Protein AF-A0A914FWN4-F1 (afdb_monomer_lite)

Sequence (89 aa):
MQKLWKGEIKADKSDHLYAWGWAKRSKDFQFGGSSPNRTGYYYHTGAAVGASSVLLIRPTDHHHLENGKPYGICVVVLSNKQDAGKGLT

Structure (mmCIF, N/CA/C/O backbone):
data_AF-A0A914FWN4-F1
#
_entry.id   AF-A0A914FWN4-F1
#
loop_
_atom_site.group_PDB
_atom_site.id
_atom_site.type_symbol
_atom_site.label_atom_id
_atom_site.label_alt_id
_atom_site.label_comp_id
_atom_site.label_asym_id
_atom_site.label_entity_id
_atom_site.label_seq_id
_atom_site.pdbx_PDB_ins_code
_atom_site.Cartn_x
_atom_site.Cartn_y
_atom_site.Cartn_z
_atom_site.occupancy
_atom_site.B_iso_or_equiv
_atom_site.auth_seq_id
_atom_site.auth_comp_id
_atom_site.auth_asym_id
_atom_site.auth_atom_id
_atom_site.pdbx_PDB_model_num
ATOM 1 N N . MET A 1 1 ? -2.064 14.458 30.513 1.00 50.66 1 MET A N 1
ATOM 2 C CA . MET A 1 1 ? -1.100 13.641 29.738 1.00 50.66 1 MET A CA 1
ATOM 3 C C . MET A 1 1 ? -0.846 14.313 28.397 1.00 50.66 1 MET A C 1
ATOM 5 O O . MET A 1 1 ? -1.763 14.376 27.590 1.00 50.66 1 MET A O 1
ATOM 9 N N . GLN A 1 2 ? 0.355 14.848 28.165 1.00 55.69 2 GLN A N 1
ATOM 10 C CA . GLN A 1 2 ? 0.771 15.283 26.826 1.00 55.69 2 GLN A CA 1
ATOM 11 C C . GLN A 1 2 ? 1.202 14.048 26.027 1.00 55.69 2 GLN A C 1
ATOM 13 O O . GLN A 1 2 ? 1.963 13.223 26.529 1.00 55.69 2 GLN A O 1
ATOM 18 N N . LYS A 1 3 ? 0.683 13.881 24.806 1.00 60.81 3 LYS A N 1
ATOM 19 C CA . LYS A 1 3 ? 1.124 12.798 23.917 1.00 60.81 3 LYS A CA 1
ATOM 20 C C . LYS A 1 3 ? 2.565 13.076 23.482 1.00 60.81 3 LYS A C 1
ATOM 22 O O . LYS A 1 3 ? 2.805 14.073 22.812 1.00 60.81 3 LYS A O 1
ATOM 27 N N . LEU A 1 4 ? 3.483 12.174 23.839 1.00 72.06 4 LEU A N 1
ATOM 28 C CA . LEU A 1 4 ? 4.909 12.233 23.485 1.00 72.06 4 LEU A CA 1
ATOM 29 C C . LEU A 1 4 ? 5.134 12.218 21.961 1.00 72.06 4 LEU A C 1
ATOM 31 O O . LEU A 1 4 ? 6.079 12.815 21.460 1.00 72.06 4 LEU A O 1
ATOM 35 N N . TRP A 1 5 ? 4.251 11.549 21.214 1.00 70.00 5 TRP A N 1
ATOM 36 C CA . TRP A 1 5 ? 4.326 11.445 19.760 1.00 70.00 5 TRP A CA 1
ATOM 37 C C . TRP A 1 5 ? 2.944 11.168 19.157 1.00 70.00 5 TRP A C 1
ATOM 39 O O . TRP A 1 5 ? 2.139 10.433 19.734 1.00 70.00 5 TRP A O 1
ATOM 49 N N . LYS A 1 6 ? 2.651 11.769 17.994 1.00 73.12 6 LYS A N 1
ATOM 50 C CA . LYS A 1 6 ? 1.361 11.614 17.296 1.00 73.12 6 LYS A CA 1
AT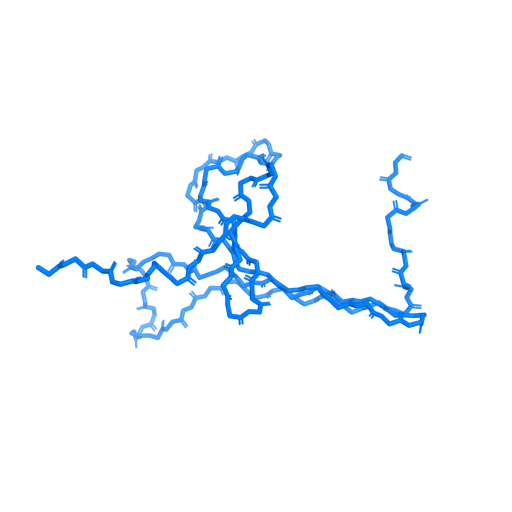OM 51 C C . LYS A 1 6 ? 1.286 10.340 16.444 1.00 73.12 6 LYS A C 1
ATOM 53 O O . LYS A 1 6 ? 0.185 9.898 16.135 1.00 73.12 6 LYS A O 1
ATOM 58 N N . GLY A 1 7 ? 2.425 9.748 16.079 1.00 75.62 7 GLY A N 1
ATOM 59 C CA . GLY A 1 7 ? 2.463 8.529 15.263 1.00 75.62 7 GLY A CA 1
ATOM 60 C C . GLY A 1 7 ? 2.465 8.748 13.748 1.00 75.62 7 GLY A C 1
ATOM 61 O O . GLY A 1 7 ? 2.596 7.780 13.008 1.00 75.62 7 GLY A O 1
ATOM 62 N N . GLU A 1 8 ? 2.325 9.992 13.282 1.00 79.38 8 GLU A N 1
ATOM 63 C CA . GLU A 1 8 ? 2.209 10.359 11.865 1.00 79.38 8 GLU A CA 1
ATOM 64 C C . GLU A 1 8 ? 3.004 11.641 11.565 1.00 79.38 8 GLU A C 1
ATOM 66 O O . GLU A 1 8 ? 3.065 12.550 12.396 1.00 79.38 8 GLU A O 1
ATOM 71 N N . ILE A 1 9 ? 3.614 11.710 10.381 1.00 81.00 9 ILE A N 1
ATOM 72 C CA . ILE A 1 9 ? 4.416 12.845 9.895 1.00 81.00 9 ILE A CA 1
ATOM 73 C C . ILE A 1 9 ? 3.870 13.259 8.524 1.00 81.00 9 ILE A C 1
ATOM 75 O O . ILE A 1 9 ? 3.476 12.399 7.742 1.00 81.00 9 ILE A O 1
ATOM 79 N N . LYS A 1 10 ? 3.815 14.556 8.202 1.00 79.25 10 LYS A N 1
ATOM 80 C CA . LYS A 1 10 ? 3.475 14.987 6.834 1.00 79.25 10 LYS A CA 1
ATOM 81 C C . LYS A 1 10 ? 4.605 14.596 5.880 1.00 79.25 10 LYS A C 1
ATOM 83 O O . LYS A 1 10 ? 5.754 14.942 6.131 1.00 79.25 10 LYS A O 1
ATOM 88 N N . ALA A 1 11 ? 4.269 13.866 4.821 1.00 67.88 11 ALA A N 1
ATOM 89 C CA . ALA A 1 11 ? 5.246 13.313 3.886 1.00 67.88 11 ALA A CA 1
ATOM 90 C C . ALA A 1 11 ? 5.851 14.373 2.945 1.00 67.88 11 ALA A C 1
ATOM 92 O O . ALA A 1 11 ? 6.965 14.174 2.475 1.00 67.88 11 ALA A O 1
ATOM 93 N N . ASP A 1 12 ? 5.133 15.474 2.677 1.00 66.62 12 ASP A N 1
ATOM 94 C CA . ASP A 1 12 ? 5.574 16.609 1.845 1.00 66.62 12 ASP A CA 1
ATOM 95 C C . ASP A 1 12 ? 4.583 17.801 1.986 1.00 66.62 12 ASP A C 1
ATOM 97 O O . ASP A 1 12 ? 3.715 17.787 2.863 1.00 66.62 12 ASP A O 1
ATOM 101 N N . LYS A 1 13 ? 4.654 18.810 1.100 1.00 60.69 13 LYS A N 1
ATOM 102 C CA . LYS A 1 13 ? 3.683 19.914 0.914 1.00 60.69 13 LYS A CA 1
ATOM 103 C C . LYS A 1 13 ? 2.255 19.447 0.603 1.00 60.69 13 LYS A C 1
ATOM 105 O O . LYS A 1 13 ? 1.316 20.225 0.727 1.00 60.69 13 LYS A O 1
ATOM 110 N N . SER A 1 14 ? 2.091 18.200 0.174 1.00 62.56 14 SER A N 1
ATOM 111 C CA . SER A 1 14 ? 0.792 17.552 -0.009 1.00 62.56 14 SER A CA 1
ATOM 112 C C . SER A 1 14 ? 0.164 17.138 1.328 1.00 62.56 14 SER A C 1
ATOM 114 O O . SER A 1 14 ? 0.880 16.772 2.256 1.00 62.56 14 SER A O 1
ATOM 116 N N . ASP A 1 15 ? -1.165 17.046 1.403 1.00 68.12 15 ASP A N 1
ATOM 117 C CA . ASP A 1 15 ? -1.901 16.540 2.581 1.00 68.12 15 ASP A CA 1
ATOM 118 C C . ASP A 1 15 ? -1.772 15.017 2.819 1.00 68.12 15 ASP A C 1
ATOM 120 O O . ASP A 1 15 ? -2.665 14.362 3.365 1.00 68.12 15 ASP A O 1
ATOM 124 N N . HIS A 1 16 ? -0.647 14.429 2.410 1.00 74.94 16 HIS A N 1
ATOM 125 C CA . HIS A 1 16 ? -0.290 13.046 2.683 1.00 74.94 16 HIS A CA 1
ATOM 126 C C . HIS A 1 16 ? 0.387 12.933 4.051 1.00 74.94 16 HIS A C 1
ATOM 128 O O . HIS A 1 16 ? 1.396 13.581 4.336 1.00 74.94 16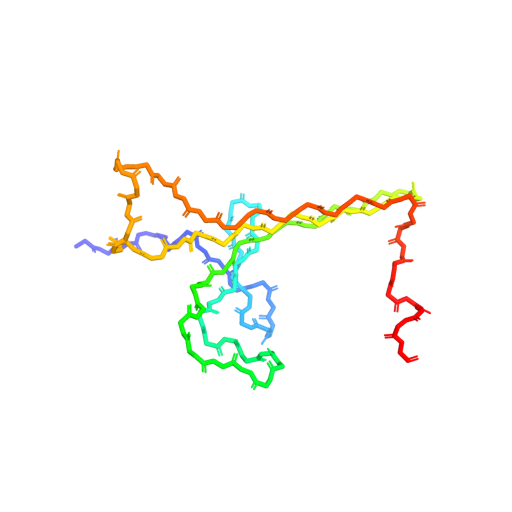 HIS A O 1
ATOM 134 N N . LEU A 1 17 ? -0.173 12.079 4.903 1.00 84.69 17 LEU A N 1
ATOM 135 C CA . LEU A 1 17 ? 0.411 11.696 6.185 1.00 84.69 17 LEU A CA 1
ATOM 136 C C . LEU A 1 17 ? 1.138 10.366 6.011 1.00 84.69 17 LEU A C 1
ATOM 138 O O . LEU A 1 17 ? 0.643 9.489 5.317 1.00 84.69 17 LEU A O 1
ATOM 142 N N . TYR A 1 18 ? 2.288 10.195 6.645 1.00 84.56 18 TYR A N 1
ATOM 143 C CA . TYR A 1 18 ? 3.055 8.960 6.631 1.00 84.56 18 TYR A CA 1
ATOM 144 C C . TYR A 1 18 ? 3.228 8.429 8.047 1.00 84.56 18 TYR A C 1
ATOM 146 O O . TYR A 1 18 ? 3.543 9.179 8.974 1.00 84.56 18 TYR A O 1
ATOM 154 N N . ALA A 1 19 ? 3.008 7.133 8.215 1.00 85.12 19 ALA A N 1
ATOM 155 C CA . ALA A 1 19 ? 3.092 6.450 9.494 1.00 85.12 19 ALA A CA 1
ATOM 156 C C . ALA A 1 19 ? 3.422 4.975 9.259 1.00 85.12 19 ALA A C 1
ATOM 158 O O . ALA A 1 19 ? 2.718 4.302 8.512 1.00 85.12 19 ALA A O 1
ATOM 159 N N . TRP A 1 20 ? 4.464 4.460 9.920 1.00 85.62 20 TRP A N 1
ATOM 160 C CA . TRP A 1 20 ? 4.736 3.015 9.990 1.00 85.62 20 TRP A CA 1
ATOM 161 C C . TRP A 1 20 ? 4.853 2.321 8.617 1.00 85.62 20 TRP A C 1
ATOM 163 O O . TRP A 1 20 ? 4.407 1.190 8.446 1.00 85.62 20 TRP A O 1
ATOM 173 N N . GLY A 1 21 ? 5.417 3.006 7.617 1.00 85.62 21 GLY A N 1
ATOM 174 C CA . GLY A 1 21 ? 5.539 2.469 6.255 1.00 85.62 21 GLY A CA 1
ATOM 175 C C . GLY A 1 21 ? 4.346 2.760 5.334 1.00 85.62 21 GLY A C 1
ATOM 176 O O . GLY A 1 21 ? 4.409 2.475 4.141 1.00 85.62 21 GLY A O 1
ATOM 177 N N . TRP A 1 22 ? 3.271 3.351 5.856 1.00 88.94 22 TRP A N 1
ATOM 178 C CA . TRP A 1 22 ? 2.053 3.651 5.109 1.00 88.94 22 TRP A CA 1
ATOM 179 C C . TRP A 1 22 ? 1.906 5.137 4.850 1.00 88.94 22 TRP A C 1
ATOM 181 O O . TRP A 1 22 ? 2.069 5.954 5.756 1.00 88.94 22 TRP A O 1
ATOM 191 N N . ALA A 1 23 ? 1.488 5.474 3.637 1.00 89.38 23 ALA A N 1
ATOM 192 C CA . ALA A 1 23 ? 0.917 6.772 3.348 1.00 89.38 23 ALA A CA 1
ATOM 193 C C . ALA A 1 23 ? -0.592 6.739 3.630 1.00 89.38 23 ALA A C 1
ATOM 195 O O . ALA A 1 23 ? -1.277 5.748 3.391 1.00 89.38 23 ALA A O 1
ATOM 196 N N . LYS A 1 24 ? -1.125 7.837 4.142 1.00 86.88 24 LYS A N 1
ATOM 197 C CA . LYS A 1 24 ? -2.525 8.039 4.497 1.00 86.88 24 LYS A CA 1
ATOM 198 C C . LYS A 1 24 ? -2.995 9.320 3.841 1.00 86.88 24 LYS A C 1
ATOM 200 O O . LYS A 1 24 ? -2.320 10.350 3.896 1.00 86.88 24 LYS A O 1
ATOM 205 N N . ARG A 1 25 ? -4.190 9.268 3.266 1.00 84.06 25 ARG A N 1
ATOM 206 C CA . ARG A 1 25 ? -4.899 10.447 2.784 1.00 84.06 25 ARG A CA 1
ATOM 207 C C . ARG A 1 25 ? -6.172 10.650 3.585 1.00 84.06 25 ARG A C 1
ATOM 209 O O . ARG A 1 25 ? -6.967 9.725 3.756 1.00 84.06 25 ARG A O 1
ATOM 216 N N . SER A 1 26 ? -6.330 11.864 4.098 1.00 75.38 26 SER A N 1
ATOM 217 C CA . SER A 1 26 ? -7.508 12.266 4.863 1.00 75.38 26 SER A CA 1
ATOM 218 C C . SER A 1 26 ? -8.748 12.385 3.971 1.00 75.38 26 SER A C 1
ATOM 220 O O . SER A 1 26 ? -8.651 12.433 2.745 1.00 75.38 26 SER A O 1
ATOM 222 N N . LYS A 1 27 ? -9.920 12.406 4.614 1.00 68.50 27 LYS A N 1
ATOM 223 C CA . LYS A 1 27 ? -11.251 12.378 3.983 1.00 68.50 27 LYS A CA 1
ATOM 224 C C . LYS A 1 27 ? -11.521 13.567 3.048 1.00 68.50 27 LYS A C 1
ATOM 226 O O . LYS A 1 27 ? -12.354 13.455 2.158 1.00 68.50 27 LYS A O 1
ATOM 231 N N . ASP A 1 28 ? -10.775 14.657 3.203 1.00 63.09 28 ASP A N 1
ATOM 232 C CA . ASP A 1 28 ? -11.040 15.944 2.548 1.00 63.09 28 ASP A CA 1
ATOM 233 C C . ASP A 1 28 ? -10.540 16.030 1.092 1.00 63.09 28 ASP A C 1
ATOM 235 O O . ASP A 1 28 ? -10.556 17.098 0.482 1.00 63.09 28 ASP A O 1
ATOM 239 N N . PHE A 1 29 ? -10.081 14.920 0.502 1.00 59.25 29 PHE A N 1
ATOM 240 C CA . PHE A 1 29 ? -9.553 14.926 -0.860 1.00 59.25 29 PHE A CA 1
ATOM 241 C C . PHE A 1 29 ? -10.654 14.796 -1.927 1.00 59.25 29 PHE A C 1
ATOM 243 O O . PHE A 1 29 ? -11.305 13.755 -2.040 1.00 59.25 29 PHE A O 1
ATOM 250 N N . GLN A 1 30 ? -10.811 15.829 -2.764 1.00 53.94 30 GLN A N 1
ATOM 251 C CA . GLN A 1 30 ? -11.675 15.800 -3.947 1.00 53.94 30 GLN A CA 1
ATOM 252 C C . GLN A 1 30 ? -10.925 15.227 -5.157 1.00 53.94 30 GLN A C 1
ATOM 254 O O . GLN A 1 30 ? -9.906 15.765 -5.585 1.00 53.94 30 GLN A O 1
ATOM 259 N N . PHE A 1 31 ? -11.454 14.156 -5.748 1.00 54.09 31 PHE A N 1
ATOM 260 C CA . PHE A 1 31 ? -11.032 13.680 -7.065 1.00 54.09 31 PHE A CA 1
ATOM 261 C C . PHE A 1 31 ? -12.257 13.194 -7.837 1.00 54.09 31 PHE A C 1
ATOM 263 O O . PHE A 1 31 ? -12.929 12.273 -7.379 1.00 54.09 31 PHE A O 1
ATOM 270 N N . GLY A 1 32 ? -12.536 13.824 -8.983 1.00 53.25 32 GLY A N 1
ATOM 271 C CA . GLY A 1 32 ? -13.566 13.409 -9.940 1.00 53.25 32 GLY A CA 1
ATOM 272 C C . GLY A 1 32 ? -15.007 13.433 -9.412 1.00 53.25 32 GLY A C 1
ATOM 273 O O . GLY A 1 32 ? -15.502 12.424 -8.930 1.00 53.25 32 GLY A O 1
ATOM 274 N N . GLY A 1 33 ? -15.686 14.575 -9.565 1.00 48.19 33 GLY A N 1
ATOM 275 C CA . GLY A 1 33 ? -17.126 14.703 -9.867 1.00 48.19 33 GLY A CA 1
ATOM 276 C C . GLY A 1 33 ? -18.205 14.081 -8.964 1.00 48.19 33 GLY A C 1
ATOM 277 O O . GLY A 1 33 ? -19.382 14.291 -9.242 1.00 48.19 33 GLY A O 1
ATOM 278 N N . SER A 1 34 ? -17.899 13.320 -7.913 1.00 41.31 34 SER A N 1
ATOM 279 C CA . SER A 1 34 ? -18.930 12.711 -7.057 1.00 41.31 34 SER A CA 1
ATOM 280 C C . SER A 1 34 ? -18.464 12.547 -5.608 1.00 41.31 34 SER A C 1
ATOM 282 O O . SER A 1 34 ? -17.505 11.833 -5.317 1.00 41.31 34 SER A O 1
ATOM 284 N N . SER A 1 35 ? -19.175 13.194 -4.684 1.00 48.69 35 SER A N 1
ATOM 285 C CA . SER A 1 35 ? -19.124 12.969 -3.232 1.00 48.69 35 SER A CA 1
ATOM 286 C C . SER A 1 35 ? -20.580 12.893 -2.723 1.00 48.69 35 SER A C 1
ATOM 288 O O . SER A 1 35 ? -21.454 13.440 -3.399 1.00 48.69 35 SER A O 1
ATOM 290 N N . PRO A 1 36 ? -20.893 12.173 -1.624 1.00 49.25 36 PRO A N 1
ATOM 291 C CA . PRO A 1 36 ? -20.229 12.315 -0.325 1.00 49.25 36 PRO A CA 1
ATOM 292 C C . PRO A 1 36 ? -19.888 10.965 0.349 1.00 49.25 36 PRO A C 1
ATOM 294 O O . PRO A 1 36 ? -20.338 9.908 -0.074 1.00 49.25 36 PRO A O 1
ATOM 297 N N . ASN A 1 37 ? -19.099 10.998 1.428 1.00 50.78 37 ASN A N 1
ATOM 298 C CA . ASN A 1 37 ? -18.740 9.860 2.305 1.00 50.78 37 ASN A CA 1
ATOM 299 C C . ASN A 1 37 ? -17.537 9.001 1.877 1.00 50.78 37 ASN A C 1
ATOM 301 O O . ASN A 1 37 ? -17.537 7.777 2.035 1.00 50.78 37 ASN A O 1
ATOM 305 N N . ARG A 1 38 ? -16.455 9.623 1.390 1.00 59.34 38 ARG A N 1
ATOM 306 C CA . ARG A 1 38 ? -15.177 8.908 1.272 1.00 59.34 38 ARG A CA 1
ATOM 307 C C . ARG A 1 38 ? -14.431 8.928 2.602 1.00 59.34 38 ARG A C 1
ATOM 309 O O . ARG A 1 38 ? -13.955 9.957 3.067 1.00 59.34 38 ARG A O 1
ATOM 316 N N . THR A 1 39 ? -14.338 7.751 3.207 1.00 67.12 39 THR A N 1
ATOM 317 C CA . THR A 1 39 ? -13.424 7.471 4.310 1.00 67.12 39 THR A CA 1
ATOM 318 C C . THR A 1 39 ? -11.978 7.622 3.828 1.00 67.12 39 THR A C 1
ATOM 320 O O . THR A 1 39 ? -11.681 7.365 2.658 1.00 67.12 39 THR A O 1
ATOM 323 N N . GLY A 1 40 ? -11.080 8.090 4.701 1.00 79.19 40 GLY A N 1
ATOM 324 C CA . GLY A 1 40 ? -9.667 8.235 4.357 1.00 79.19 40 GLY A CA 1
ATOM 325 C C . GLY A 1 40 ? -9.089 6.880 3.957 1.00 79.19 40 GLY A C 1
ATOM 326 O O . GLY A 1 40 ? -9.573 5.840 4.407 1.00 79.19 40 GLY A O 1
ATOM 327 N N . TYR A 1 41 ? -8.073 6.883 3.102 1.00 85.75 41 TYR A N 1
ATOM 328 C CA . TYR A 1 41 ? -7.446 5.652 2.632 1.00 85.75 41 TYR A CA 1
ATOM 329 C C . TYR A 1 41 ? -5.968 5.614 2.993 1.00 85.75 41 TYR A C 1
ATOM 331 O O . TYR A 1 41 ? -5.307 6.645 3.138 1.00 85.75 41 TYR A O 1
ATOM 339 N N . TYR A 1 42 ? -5.466 4.397 3.121 1.00 89.31 42 TYR A N 1
ATOM 340 C CA . TYR A 1 42 ? -4.072 4.075 3.357 1.00 89.31 42 TYR A CA 1
ATOM 341 C C . TYR A 1 42 ? -3.518 3.436 2.098 1.00 89.31 42 TYR A C 1
ATOM 343 O O . TYR A 1 42 ? -4.226 2.693 1.419 1.00 89.31 42 TYR A O 1
ATOM 351 N N . TYR A 1 43 ? -2.275 3.727 1.759 1.00 91.19 43 TYR A N 1
ATOM 352 C CA . TYR A 1 43 ? -1.635 3.122 0.609 1.00 91.19 43 TYR A CA 1
ATOM 353 C C . TYR A 1 43 ? -0.131 2.979 0.802 1.00 91.19 43 TYR A C 1
ATOM 355 O O . TYR A 1 43 ? 0.491 3.672 1.609 1.00 91.19 43 TYR A O 1
ATOM 363 N N . HIS A 1 44 ? 0.440 2.060 0.038 1.00 92.00 44 HIS A N 1
ATOM 364 C CA . HIS A 1 44 ? 1.873 1.860 -0.075 1.00 92.00 44 HIS A CA 1
ATOM 365 C C . HIS A 1 44 ? 2.213 1.577 -1.538 1.00 92.00 44 HIS A C 1
ATOM 367 O O . HIS A 1 44 ? 1.456 0.904 -2.243 1.00 92.00 44 HIS A O 1
ATOM 373 N N . THR A 1 45 ?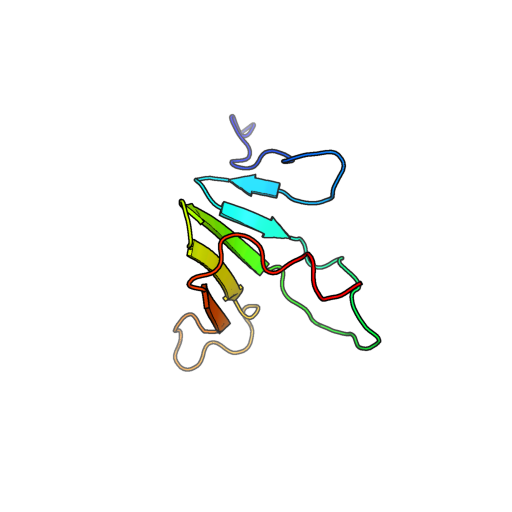 3.335 2.115 -2.000 1.00 90.75 45 THR A N 1
ATOM 374 C CA . THR A 1 45 ? 3.813 1.949 -3.374 1.00 90.75 45 THR A CA 1
ATOM 375 C C . THR A 1 45 ? 5.142 1.218 -3.358 1.00 90.75 45 THR A C 1
ATOM 377 O O . THR A 1 45 ? 6.034 1.598 -2.602 1.00 90.75 45 THR A O 1
ATOM 380 N N . GLY A 1 46 ? 5.285 0.211 -4.212 1.00 89.94 46 GLY A N 1
ATOM 381 C CA . GLY A 1 46 ? 6.541 -0.491 -4.440 1.00 89.94 46 GLY A CA 1
ATOM 382 C C . GLY A 1 46 ? 7.068 -0.211 -5.842 1.00 89.94 46 GLY A C 1
ATOM 383 O O . GLY A 1 46 ? 6.301 -0.136 -6.802 1.00 89.94 46 GLY A O 1
ATOM 384 N N . ALA A 1 47 ? 8.383 -0.078 -5.970 1.00 88.81 47 ALA A N 1
ATOM 385 C CA . ALA A 1 47 ? 9.051 0.022 -7.259 1.00 88.81 47 ALA A CA 1
ATOM 386 C C . ALA A 1 47 ? 10.335 -0.809 -7.236 1.00 88.81 47 ALA A C 1
ATOM 388 O O . ALA A 1 47 ? 11.122 -0.733 -6.294 1.00 88.81 47 ALA A O 1
ATOM 389 N N . ALA A 1 48 ? 10.532 -1.595 -8.286 1.00 88.88 48 ALA A N 1
ATOM 390 C CA . ALA A 1 48 ? 11.738 -2.363 -8.557 1.00 88.88 48 ALA A CA 1
ATOM 391 C C . ALA A 1 48 ? 12.073 -2.244 -10.052 1.00 88.88 48 ALA A C 1
ATOM 393 O O . ALA A 1 48 ? 11.267 -1.754 -10.847 1.00 88.88 48 ALA A O 1
ATOM 394 N N . VAL A 1 49 ? 13.267 -2.680 -10.456 1.00 89.44 49 VAL A N 1
ATOM 395 C CA . VAL A 1 49 ? 13.660 -2.642 -11.872 1.00 89.44 49 VAL A CA 1
ATOM 396 C C . VAL A 1 49 ? 12.687 -3.497 -12.685 1.00 89.44 49 VAL A C 1
ATOM 398 O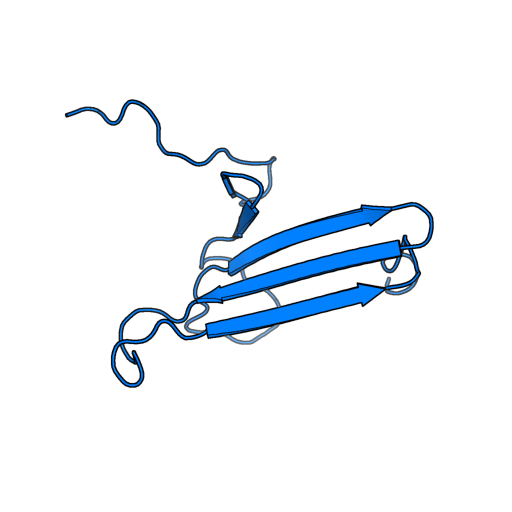 O . VAL A 1 49 ? 12.576 -4.700 -12.466 1.00 89.44 49 VAL A O 1
ATOM 401 N N . GLY A 1 50 ? 11.957 -2.858 -13.602 1.00 88.44 50 GLY A N 1
ATOM 402 C CA . GLY A 1 50 ? 10.966 -3.530 -14.446 1.00 88.44 50 GLY A CA 1
ATOM 403 C C . GLY A 1 50 ? 9.646 -3.894 -13.757 1.00 88.44 50 GLY A C 1
ATOM 404 O O . GLY A 1 50 ? 8.837 -4.576 -14.371 1.00 88.44 50 GLY A O 1
ATOM 405 N N . ALA A 1 51 ? 9.380 -3.444 -12.527 1.00 89.31 51 ALA A N 1
ATOM 406 C CA . ALA A 1 51 ? 8.106 -3.714 -11.860 1.00 89.31 51 ALA A CA 1
ATOM 407 C C . ALA A 1 51 ? 7.651 -2.568 -10.950 1.00 89.31 51 ALA A C 1
ATOM 409 O O . ALA A 1 51 ? 8.456 -1.856 -10.351 1.00 89.31 51 ALA A O 1
ATOM 410 N N . SER A 1 52 ? 6.339 -2.408 -10.817 1.00 91.88 52 SER A N 1
ATOM 411 C CA . SER A 1 52 ? 5.731 -1.470 -9.875 1.00 91.88 52 SER A CA 1
ATOM 412 C C . SER A 1 52 ? 4.494 -2.071 -9.218 1.00 91.88 52 SER A C 1
ATOM 414 O O . SER A 1 52 ? 3.850 -2.977 -9.756 1.00 91.88 52 SER A O 1
ATOM 416 N N . SER A 1 53 ? 4.170 -1.579 -8.027 1.00 91.50 53 SER A N 1
ATOM 417 C CA . SER A 1 53 ? 2.987 -1.992 -7.287 1.00 91.50 53 SER A CA 1
ATOM 418 C C . SER A 1 53 ? 2.348 -0.842 -6.524 1.00 91.50 53 SER A C 1
ATOM 420 O O . SER A 1 53 ? 3.013 0.088 -6.060 1.00 91.50 53 SER A O 1
ATOM 422 N N . VAL A 1 54 ? 1.032 -0.935 -6.365 1.00 92.56 54 VAL A N 1
ATOM 423 C CA . VAL A 1 54 ? 0.242 -0.059 -5.502 1.00 92.56 54 VAL A CA 1
ATOM 424 C C . VAL A 1 54 ? -0.713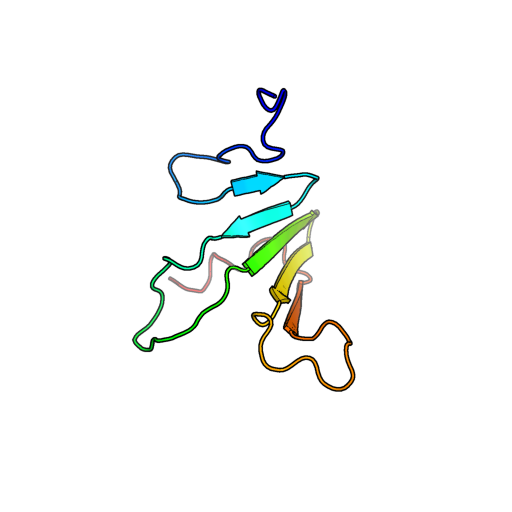 -0.927 -4.695 1.00 92.56 54 VAL A C 1
ATOM 426 O O . VAL A 1 54 ? -1.484 -1.701 -5.260 1.00 92.56 54 VAL A O 1
ATOM 429 N N . LEU A 1 55 ? -0.678 -0.777 -3.375 1.00 94.06 55 LEU A N 1
ATOM 430 C CA . LEU A 1 55 ? -1.664 -1.330 -2.452 1.00 94.06 55 LEU A CA 1
ATOM 431 C C . LEU A 1 55 ? -2.441 -0.170 -1.842 1.00 94.06 55 LEU A C 1
ATOM 433 O O . LEU A 1 55 ? -1.832 0.726 -1.266 1.00 94.06 55 LEU A O 1
ATOM 437 N N . LEU A 1 56 ? -3.767 -0.194 -1.950 1.00 92.00 56 LEU A N 1
ATOM 438 C CA . LEU A 1 56 ? -4.665 0.786 -1.349 1.00 92.00 56 LEU A CA 1
ATOM 439 C C . LEU A 1 56 ? -5.707 0.077 -0.489 1.00 92.00 56 LEU A C 1
ATOM 441 O O . LEU A 1 56 ? -6.391 -0.835 -0.947 1.00 92.00 56 LEU A O 1
ATOM 445 N N . ILE A 1 57 ? -5.866 0.546 0.743 1.00 90.75 57 ILE A N 1
ATOM 446 C CA . ILE A 1 57 ? -6.842 0.053 1.708 1.00 90.75 57 ILE A CA 1
ATOM 447 C C . ILE A 1 57 ? -7.706 1.227 2.154 1.00 90.75 57 ILE A C 1
ATOM 449 O O . ILE A 1 57 ? -7.219 2.218 2.700 1.00 90.75 57 ILE A O 1
ATOM 453 N N . ARG A 1 58 ? -9.013 1.105 1.950 1.00 88.00 58 ARG A N 1
ATOM 454 C CA . ARG A 1 58 ? -10.020 2.051 2.421 1.00 88.00 58 ARG A CA 1
ATOM 455 C C . ARG A 1 58 ? -10.968 1.335 3.384 1.00 88.00 58 ARG A C 1
ATOM 457 O O . ARG A 1 58 ? -11.909 0.684 2.924 1.00 88.00 58 ARG A O 1
ATOM 464 N N . PRO A 1 59 ? -10.754 1.459 4.701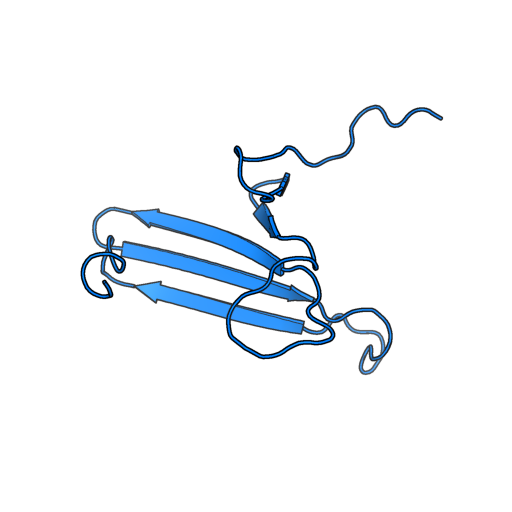 1.00 83.25 59 PRO A N 1
ATOM 465 C CA . PRO A 1 59 ? -11.707 0.977 5.696 1.00 83.25 59 PRO A CA 1
ATOM 466 C C . PRO A 1 59 ? -13.038 1.724 5.563 1.00 83.25 59 PRO A C 1
ATOM 468 O O . PRO A 1 59 ? -13.041 2.918 5.252 1.00 83.25 59 PRO A O 1
ATOM 471 N N . THR A 1 60 ? -14.167 1.064 5.800 1.00 77.88 60 THR A N 1
ATOM 472 C CA . THR A 1 60 ? -15.463 1.754 5.894 1.00 77.88 60 THR A CA 1
ATOM 473 C C . THR A 1 60 ? -15.684 2.246 7.328 1.00 77.88 60 THR A C 1
ATOM 475 O O . THR A 1 60 ? -15.318 1.563 8.282 1.00 77.88 60 THR A O 1
ATOM 478 N N . ASP A 1 61 ? -16.258 3.442 7.497 1.00 68.62 61 ASP A N 1
ATOM 479 C CA . ASP A 1 61 ? -16.508 4.016 8.822 1.00 68.62 61 ASP A CA 1
ATOM 480 C C . ASP A 1 61 ? -17.600 3.213 9.562 1.00 68.62 61 ASP A C 1
ATOM 482 O O . ASP A 1 61 ? -18.512 2.637 8.966 1.00 68.62 61 ASP A O 1
ATOM 486 N N . HIS A 1 62 ? -17.468 3.189 10.887 1.00 58.25 62 HIS A N 1
ATOM 487 C CA . HIS A 1 62 ? -17.998 2.251 11.886 1.00 58.25 62 HIS A CA 1
ATOM 488 C C . HIS A 1 62 ? -19.525 2.014 12.008 1.00 58.25 62 HIS A C 1
ATOM 490 O O . HIS A 1 62 ? -19.956 1.494 13.033 1.00 58.25 62 HIS A O 1
ATOM 496 N N . HIS A 1 63 ? -20.360 2.296 11.007 1.00 54.41 63 HIS A N 1
ATOM 497 C CA . HIS A 1 63 ? -21.814 2.083 11.135 1.00 54.41 63 HIS A CA 1
ATOM 498 C C . HIS A 1 63 ? -22.367 0.792 10.511 1.00 54.41 63 HIS A C 1
ATOM 500 O O . HIS A 1 63 ? -23.484 0.412 10.845 1.00 54.41 63 HIS A O 1
ATOM 506 N N . HIS A 1 64 ? -21.597 0.067 9.693 1.00 53.50 64 HIS A N 1
ATOM 507 C CA . HIS A 1 64 ? -22.042 -1.213 9.112 1.00 53.50 64 HIS A CA 1
ATOM 508 C C . HIS A 1 64 ? -21.021 -2.339 9.284 1.00 53.50 64 HIS A C 1
ATOM 510 O O . HIS A 1 64 ? -20.668 -2.993 8.314 1.00 53.50 64 HIS A O 1
ATOM 516 N N . LEU A 1 65 ? -20.505 -2.578 10.495 1.00 59.34 65 LEU A N 1
ATOM 517 C CA . LEU A 1 65 ? -19.761 -3.820 10.736 1.00 59.34 65 LEU A CA 1
ATOM 518 C C . LEU A 1 65 ? -20.699 -5.007 10.451 1.00 59.34 65 LEU A C 1
ATOM 520 O O . LEU A 1 65 ? -21.517 -5.348 11.304 1.00 59.34 65 LEU A O 1
ATOM 524 N N . GLU A 1 66 ? -20.590 -5.642 9.281 1.00 60.53 66 GLU A N 1
ATOM 525 C CA . GLU A 1 66 ? -21.223 -6.939 9.046 1.00 60.53 66 GLU A CA 1
ATOM 526 C C . GLU A 1 66 ? -20.658 -7.909 10.088 1.00 60.53 66 GLU A C 1
ATOM 528 O O . GLU A 1 66 ? -19.488 -8.297 10.052 1.00 60.53 66 GLU A O 1
ATOM 533 N N . ASN A 1 67 ? -21.480 -8.258 11.077 1.00 68.88 67 ASN A N 1
ATOM 534 C CA . ASN A 1 67 ? -21.137 -9.207 12.135 1.00 68.88 67 ASN A CA 1
ATOM 535 C C . ASN A 1 67 ? -19.913 -8.808 12.988 1.00 68.88 67 ASN A C 1
ATOM 537 O O . ASN A 1 67 ? -19.175 -9.675 13.455 1.00 68.88 67 ASN A O 1
ATOM 541 N N . GLY A 1 68 ? -19.666 -7.506 13.180 1.00 70.50 68 GLY A N 1
ATOM 542 C CA . GLY A 1 68 ? -18.564 -7.025 14.028 1.00 70.50 68 GLY A CA 1
ATOM 543 C C . GLY A 1 68 ? -17.168 -7.128 13.397 1.00 70.50 68 GLY A C 1
ATOM 544 O O . GLY A 1 68 ? -16.176 -6.876 14.080 1.00 70.50 68 GLY A O 1
ATOM 545 N N . LYS A 1 69 ? -17.063 -7.485 12.110 1.00 72.19 69 LYS A N 1
ATOM 546 C CA . LYS A 1 69 ? -15.776 -7.636 11.417 1.00 72.19 69 LYS A CA 1
ATOM 547 C C . LYS A 1 69 ? -15.381 -6.354 10.678 1.00 72.19 69 LYS A C 1
ATOM 549 O O . LYS A 1 69 ? -16.241 -5.730 10.056 1.00 72.19 69 LYS A O 1
ATOM 554 N N . PRO A 1 70 ? -14.092 -5.963 10.692 1.00 72.75 70 PRO A N 1
ATOM 555 C CA . PRO A 1 70 ? -13.599 -4.903 9.823 1.00 72.75 70 PRO A CA 1
ATOM 556 C C . PRO A 1 70 ? -13.879 -5.245 8.356 1.00 72.75 70 PRO A C 1
ATOM 558 O O . PRO A 1 70 ? -13.578 -6.347 7.906 1.00 72.75 70 PRO A O 1
ATOM 561 N N . TYR A 1 71 ? -14.430 -4.293 7.611 1.00 78.75 71 TYR A N 1
ATOM 562 C CA . TYR A 1 71 ? -14.726 -4.427 6.187 1.00 78.75 71 TYR A CA 1
ATOM 563 C C . TYR A 1 71 ? -14.384 -3.111 5.478 1.00 78.75 71 TYR A C 1
ATOM 565 O O . TYR A 1 71 ? -14.324 -2.034 6.083 1.00 78.75 71 TYR A O 1
ATOM 573 N N . GLY A 1 72 ? -14.100 -3.198 4.185 1.00 83.69 72 GLY A N 1
ATOM 574 C CA . GLY A 1 72 ? -13.619 -2.067 3.406 1.00 83.69 72 GLY A CA 1
ATOM 575 C C . GLY A 1 72 ? -13.229 -2.477 1.997 1.00 83.69 72 GLY A C 1
ATOM 576 O O . GLY A 1 72 ? -13.460 -3.607 1.574 1.00 83.69 72 GLY A O 1
ATOM 577 N N . ILE A 1 73 ? -12.623 -1.543 1.273 1.00 86.38 73 ILE A N 1
ATOM 578 C CA . ILE A 1 73 ? -12.102 -1.779 -0.072 1.00 86.38 73 ILE A CA 1
ATOM 579 C C . ILE A 1 73 ? -10.595 -1.999 0.018 1.00 86.38 73 ILE A C 1
ATOM 581 O O . ILE A 1 73 ? -9.883 -1.175 0.590 1.00 86.38 73 ILE A O 1
ATOM 585 N N . CYS A 1 74 ? -10.117 -3.079 -0.592 1.00 91.38 74 CYS A N 1
ATOM 586 C CA . CYS A 1 74 ? -8.702 -3.317 -0.838 1.00 91.38 74 CYS A CA 1
ATOM 587 C C . CYS A 1 74 ? -8.485 -3.403 -2.350 1.00 91.38 74 CYS A C 1
ATOM 589 O O . CYS A 1 74 ? -9.154 -4.184 -3.024 1.00 91.38 74 CYS A O 1
ATOM 591 N N . VAL A 1 75 ? -7.577 -2.587 -2.879 1.00 93.12 75 VAL A N 1
ATOM 592 C CA . VAL A 1 75 ? -7.173 -2.617 -4.287 1.00 93.12 75 VAL A CA 1
ATOM 593 C C . VAL A 1 75 ? -5.680 -2.880 -4.344 1.00 93.12 75 VAL A C 1
ATOM 595 O O . VAL A 1 75 ? -4.897 -2.192 -3.687 1.00 93.12 75 VAL A O 1
ATOM 598 N N . VAL A 1 76 ? -5.297 -3.858 -5.160 1.00 95.56 76 VAL A N 1
ATOM 599 C CA . VAL A 1 76 ? -3.900 -4.191 -5.428 1.00 95.56 76 VAL A CA 1
ATOM 600 C C . VAL A 1 76 ? -3.667 -4.113 -6.923 1.00 95.56 76 VAL A C 1
ATOM 602 O O . VAL A 1 76 ? -4.374 -4.749 -7.701 1.00 95.56 76 VAL A O 1
ATOM 605 N N . VAL A 1 77 ? -2.661 -3.342 -7.313 1.00 92.94 77 VAL A N 1
ATOM 606 C CA . VAL A 1 77 ? -2.173 -3.278 -8.687 1.00 92.94 77 VAL A CA 1
ATOM 607 C C . VAL A 1 77 ? -0.730 -3.747 -8.683 1.00 92.94 77 VAL A C 1
ATOM 609 O O . VAL A 1 77 ? 0.092 -3.212 -7.941 1.00 92.94 77 VAL A O 1
ATOM 612 N N . LEU A 1 78 ? -0.435 -4.740 -9.517 1.00 93.06 78 LEU A N 1
ATOM 613 C CA . LEU A 1 78 ? 0.911 -5.236 -9.782 1.00 93.06 78 LEU A CA 1
ATOM 614 C C . LEU A 1 78 ? 1.178 -5.073 -11.274 1.00 93.06 78 LEU A C 1
ATOM 616 O O . LEU A 1 78 ? 0.348 -5.450 -12.099 1.00 93.06 78 LEU A O 1
ATOM 620 N N . SER A 1 79 ? 2.327 -4.508 -11.618 1.00 90.69 79 SER A N 1
ATOM 621 C CA . SER A 1 79 ? 2.708 -4.232 -12.997 1.00 90.69 79 SER A CA 1
ATOM 622 C C . SER A 1 79 ? 4.141 -4.680 -13.244 1.00 90.69 79 SER A C 1
ATOM 624 O O . SER A 1 79 ? 5.033 -4.391 -12.450 1.00 90.69 79 SER A O 1
ATOM 626 N N . ASN A 1 80 ? 4.377 -5.330 -14.385 1.00 92.00 80 ASN A N 1
ATOM 627 C CA . ASN A 1 80 ? 5.710 -5.624 -14.927 1.00 92.00 80 ASN A CA 1
ATOM 628 C C . ASN A 1 80 ? 6.281 -4.443 -15.739 1.00 92.00 80 ASN A C 1
ATOM 630 O O . ASN A 1 80 ? 7.096 -4.614 -16.647 1.00 92.00 80 ASN A O 1
ATOM 634 N N . LYS A 1 81 ? 5.812 -3.232 -15.437 1.00 84.50 81 LYS A N 1
ATOM 635 C CA . LYS A 1 81 ? 6.403 -1.979 -15.886 1.00 84.50 81 LYS A CA 1
ATOM 636 C C . LYS A 1 81 ? 6.668 -1.108 -14.672 1.00 84.50 81 LYS A C 1
ATOM 638 O O . LYS A 1 81 ? 5.782 -0.886 -13.849 1.00 84.50 81 LYS A O 1
ATOM 643 N N . GLN A 1 82 ? 7.892 -0.604 -14.582 1.00 79.38 82 GLN A N 1
ATOM 644 C CA . GLN A 1 82 ? 8.324 0.294 -13.510 1.00 79.38 82 GLN A CA 1
ATOM 645 C C . GLN A 1 82 ? 7.674 1.684 -13.612 1.00 79.38 82 GLN A C 1
ATOM 647 O O . GLN A 1 82 ? 7.499 2.354 -12.601 1.00 79.38 82 GLN A O 1
ATOM 652 N N . ASP A 1 83 ? 7.291 2.101 -14.820 1.00 73.38 83 ASP A N 1
ATOM 653 C CA . ASP A 1 83 ? 6.670 3.396 -15.086 1.00 73.38 83 ASP A CA 1
ATOM 654 C C . ASP A 1 83 ? 5.366 3.190 -15.865 1.00 73.38 83 ASP A C 1
ATOM 656 O O . ASP A 1 83 ? 5.371 2.795 -17.033 1.00 73.38 83 ASP A O 1
ATOM 660 N N . ALA A 1 84 ? 4.242 3.411 -15.185 1.00 65.19 84 ALA A N 1
ATOM 661 C CA . ALA A 1 84 ? 2.911 3.431 -15.787 1.00 65.19 84 ALA A CA 1
ATOM 662 C C . ALA A 1 84 ? 2.398 4.866 -16.022 1.00 65.19 84 ALA A C 1
ATOM 664 O O . ALA A 1 84 ? 1.315 5.041 -16.575 1.00 65.19 84 ALA A O 1
ATOM 665 N N . GLY A 1 85 ? 3.153 5.891 -15.602 1.00 61.12 85 GLY A N 1
ATOM 666 C CA . GLY A 1 85 ? 2.733 7.294 -15.641 1.00 61.12 85 GLY A CA 1
ATOM 667 C C . GLY A 1 85 ? 2.998 7.986 -16.977 1.00 61.12 85 GLY A C 1
ATOM 668 O O . GLY A 1 85 ? 2.292 8.923 -17.327 1.00 61.12 85 GLY A O 1
ATOM 669 N N . LYS A 1 86 ? 3.964 7.506 -17.769 1.00 52.66 86 LYS A N 1
ATOM 670 C CA . LYS A 1 86 ? 4.365 8.136 -19.045 1.00 52.66 86 LYS A CA 1
ATOM 671 C C . LYS A 1 86 ? 3.434 7.909 -20.249 1.00 52.66 86 LYS A C 1
ATOM 673 O O . LYS A 1 86 ? 3.812 8.252 -21.362 1.00 52.66 86 LYS A O 1
ATOM 678 N N . GLY A 1 87 ? 2.251 7.320 -20.063 1.00 44.34 87 GLY A N 1
ATOM 679 C CA . GLY A 1 87 ? 1.299 7.038 -21.154 1.00 44.34 87 GLY A CA 1
ATOM 680 C C . GLY A 1 87 ? -0.121 7.568 -20.936 1.00 44.34 87 GLY A C 1
ATOM 681 O O . GLY A 1 87 ? -0.999 7.275 -21.740 1.00 44.34 87 GLY A O 1
ATOM 682 N N . LEU A 1 88 ? -0.356 8.298 -19.844 1.00 41.47 88 LEU A N 1
ATOM 683 C CA . LEU A 1 88 ? -1.653 8.852 -19.443 1.00 41.47 88 LEU A CA 1
ATOM 684 C C . LEU A 1 88 ? -1.486 10.353 -19.146 1.00 41.47 88 LEU A C 1
ATOM 686 O O . LEU A 1 88 ? -1.689 10.799 -18.019 1.00 41.47 88 LEU A O 1
ATOM 690 N N . THR A 1 89 ? -1.057 11.115 -20.148 1.00 36.84 89 THR A N 1
ATOM 691 C CA . THR A 1 89 ? -1.056 12.588 -20.162 1.00 36.84 89 THR A CA 1
ATOM 692 C C . THR A 1 89 ? -1.420 13.067 -21.548 1.00 36.84 89 THR A C 1
ATOM 694 O O . THR A 1 89 ? -0.819 12.508 -22.494 1.00 36.84 89 THR A O 1
#

Radius of gyration: 16.02 Å; chains: 1; bounding box: 36×29×51 Å

pLDDT: mean 74.22, std 15.62, range [36.84, 95.56]

Foldseek 3Di:
DDDPDPQWDAPDPDQWIDGDQKIKHQLPDDDDDDDDQFHIKIKHKDADVQKIKIWIWGWHPDDDPPVVDTDTDIDIDIGSHRDPPVPPD

Secondary structure (DSSP, 8-state):
---S--S-EE-SSSSEEEETTEEEE-TT---SS--S----EEEEEEEETTEEEEEEEEEPPTT--GGG---EEEEEEEES-S--STT--